Protein AF-Q2BZF6-F1 (afdb_monomer)

Solvent-accessible surface area (backbone atoms only — not comparable to full-atom values): 9837 Å² total; per-residue (Å²): 97,51,63,32,37,54,18,56,77,67,67,36,67,68,47,33,52,52,32,48,53,50,43,64,73,68,61,71,85,62,68,85,90,45,70,34,86,89,48,50,68,70,54,48,52,53,51,37,41,61,77,18,38,85,58,80,72,91,55,92,48,70,70,55,31,28,51,54,36,38,69,31,72,72,41,58,76,61,52,48,33,35,75,84,73,46,72,69,58,50,50,52,51,42,52,51,54,21,74,50,45,73,39,69,71,40,47,49,45,47,51,41,50,53,24,50,61,74,44,42,88,76,44,97,48,54,67,63,50,47,47,54,49,48,46,54,47,53,32,51,53,38,68,48,10,49,53,72,74,45,73,62,73,77,70,73,84,66,76,85,66,49,73,66,58,58,58,63,74,75,114

Sequence (171 aa):
MIRLSCAIKSQQQREIAYALAYWVQSYQLITPLSLTEKYNAEQQLKQLAYAFSNSSFQANNMSQRIFEVAQHPNYLKLAPVPVDITIEKVLQLVVEYYRKTNNSTLLHGITALHAFIELLQYFPDQQTALQWFWQSYTAAFATVGKNLQQPRDVLPTSPHLSWLETITRLR

Structure (mmCIF, N/CA/C/O backbone):
data_AF-Q2BZF6-F1
#
_entry.id   AF-Q2BZF6-F1
#
loop_
_atom_site.group_PDB
_atom_site.id
_atom_site.type_symbol
_atom_site.label_atom_id
_atom_site.label_alt_id
_atom_site.label_comp_id
_atom_site.label_asym_id
_atom_site.label_entity_id
_atom_site.label_seq_id
_atom_site.pdbx_PDB_ins_code
_atom_site.Cartn_x
_atom_site.Cartn_y
_atom_site.Cartn_z
_atom_site.occupancy
_atom_site.B_iso_or_equiv
_atom_site.auth_seq_id
_atom_site.auth_comp_id
_atom_site.auth_asym_id
_atom_site.auth_atom_id
_atom_site.pdbx_PDB_model_num
ATOM 1 N N . MET A 1 1 ? -4.363 -4.514 9.582 1.00 88.69 1 MET A N 1
ATOM 2 C CA . MET A 1 1 ? -5.538 -3.758 9.096 1.00 88.69 1 MET A CA 1
ATOM 3 C C . MET A 1 1 ? -6.765 -4.637 8.826 1.00 88.69 1 MET A C 1
ATOM 5 O O . MET A 1 1 ? -7.723 -4.493 9.565 1.00 88.69 1 MET A O 1
ATOM 9 N N . ILE A 1 2 ? -6.752 -5.582 7.869 1.00 92.12 2 ILE A N 1
ATOM 10 C CA . ILE A 1 2 ? -7.938 -6.418 7.535 1.00 92.12 2 ILE A CA 1
ATOM 11 C C . ILE A 1 2 ? -8.557 -7.091 8.772 1.00 92.12 2 ILE A C 1
ATOM 13 O O . ILE A 1 2 ? -9.745 -6.930 9.035 1.00 92.12 2 ILE A O 1
ATOM 17 N N . ARG A 1 3 ? -7.735 -7.765 9.590 1.00 93.75 3 ARG A N 1
ATOM 18 C CA . ARG A 1 3 ? -8.190 -8.414 10.833 1.00 93.75 3 ARG A CA 1
ATOM 19 C C . ARG A 1 3 ? -8.845 -7.437 11.817 1.00 93.75 3 ARG A C 1
ATOM 21 O O . ARG A 1 3 ? -9.826 -7.799 12.454 1.00 93.75 3 ARG A O 1
ATOM 28 N N . LEU A 1 4 ? -8.325 -6.211 11.917 1.00 95.25 4 LEU A N 1
ATOM 29 C CA . LEU A 1 4 ? -8.897 -5.185 12.790 1.00 95.25 4 LEU A CA 1
ATOM 30 C C . LEU A 1 4 ? -10.275 -4.753 12.293 1.00 95.25 4 LEU A C 1
ATOM 32 O O . LEU A 1 4 ? -11.193 -4.655 13.098 1.00 95.25 4 LEU A O 1
ATOM 36 N N . SER A 1 5 ? -10.427 -4.548 10.982 1.00 95.75 5 SER A N 1
ATOM 37 C CA . SER A 1 5 ? -11.718 -4.161 10.412 1.00 95.75 5 SER A CA 1
ATOM 38 C C . SER A 1 5 ? -12.794 -5.207 10.700 1.00 95.75 5 SER A C 1
ATOM 40 O O . SER A 1 5 ? -13.851 -4.892 11.243 1.00 95.75 5 SER A O 1
ATOM 42 N N . CYS A 1 6 ? -12.481 -6.486 10.464 1.00 93.88 6 CYS A N 1
ATOM 43 C CA . CYS A 1 6 ? -13.381 -7.588 10.803 1.00 93.88 6 CYS A CA 1
ATOM 44 C C . CYS A 1 6 ? -13.721 -7.619 12.303 1.00 93.88 6 CYS A C 1
ATOM 46 O O . CYS A 1 6 ? -14.886 -7.782 12.667 1.00 93.88 6 CYS A O 1
ATOM 48 N N . ALA A 1 7 ? -12.724 -7.430 13.174 1.00 95.50 7 ALA A N 1
ATOM 49 C CA . ALA A 1 7 ? -12.922 -7.420 14.620 1.00 95.50 7 ALA A CA 1
ATOM 50 C C . ALA A 1 7 ? -13.868 -6.293 15.069 1.00 95.50 7 ALA A C 1
ATOM 52 O O . ALA A 1 7 ? -14.788 -6.551 15.845 1.00 95.50 7 ALA A O 1
ATOM 53 N N . ILE A 1 8 ? -13.701 -5.082 14.525 1.00 95.19 8 ILE A N 1
ATOM 54 C CA . ILE A 1 8 ? -14.573 -3.930 14.797 1.00 95.19 8 ILE A CA 1
ATOM 55 C C . ILE A 1 8 ? -16.001 -4.201 14.326 1.00 95.19 8 ILE A C 1
ATOM 57 O O . ILE A 1 8 ? -16.933 -4.040 15.111 1.00 95.19 8 ILE A O 1
ATOM 61 N N . LYS A 1 9 ? -16.191 -4.690 13.092 1.00 93.62 9 LYS A N 1
ATOM 62 C CA . LYS A 1 9 ? -17.528 -5.035 12.572 1.00 93.62 9 LYS A CA 1
ATOM 63 C C . LYS A 1 9 ? -18.237 -6.081 13.420 1.00 93.62 9 LYS A C 1
ATOM 65 O O . LYS A 1 9 ? -19.440 -5.993 13.628 1.00 93.62 9 LYS A O 1
ATOM 70 N N . SER A 1 10 ? -17.488 -7.072 13.896 1.00 94.19 10 SER A N 1
ATOM 71 C CA . SER A 1 10 ? -18.016 -8.127 14.765 1.00 94.19 10 SER A CA 1
ATOM 72 C C . SER A 1 10 ? -18.188 -7.697 16.226 1.00 94.19 10 SER A C 1
ATOM 74 O O . SER A 1 10 ? -18.681 -8.487 17.024 1.00 94.19 10 SER A O 1
ATOM 76 N N . GLN A 1 11 ? -17.773 -6.474 16.583 1.00 94.19 11 GLN A N 1
ATOM 77 C CA . GLN A 1 11 ? -17.807 -5.919 17.941 1.00 94.19 11 GLN A CA 1
ATOM 78 C C . GLN A 1 11 ? -17.099 -6.801 18.988 1.00 94.19 11 GLN A C 1
ATOM 80 O O . GLN A 1 11 ? -17.407 -6.765 20.179 1.00 94.19 11 GLN A O 1
ATOM 85 N N . GLN A 1 12 ? -16.111 -7.595 18.565 1.00 95.50 12 GLN A N 1
ATOM 86 C CA . GLN A 1 12 ? -15.387 -8.502 19.451 1.00 95.50 12 GLN A CA 1
ATOM 87 C C . GLN A 1 12 ? -14.173 -7.804 20.055 1.00 95.50 12 GLN A C 1
ATOM 89 O O . GLN A 1 12 ? -13.088 -7.783 19.478 1.00 95.50 12 GLN A O 1
ATOM 94 N N . GLN A 1 13 ? -14.338 -7.265 21.261 1.00 95.69 13 GLN A N 1
ATOM 95 C CA . GLN A 1 13 ? -13.311 -6.467 21.939 1.00 95.69 13 GLN A CA 1
ATOM 96 C C . GLN A 1 13 ? -11.966 -7.198 22.095 1.00 95.69 13 GLN A C 1
ATOM 98 O O . GLN A 1 13 ? -10.903 -6.594 21.945 1.00 95.69 13 GLN A O 1
ATOM 103 N N . ARG A 1 14 ? -12.000 -8.517 22.323 1.00 97.06 14 ARG A N 1
ATOM 104 C CA . ARG A 1 14 ? -10.794 -9.354 22.388 1.00 97.06 14 ARG A CA 1
ATOM 105 C C . ARG A 1 14 ? -10.066 -9.422 21.041 1.00 97.06 14 ARG A C 1
ATOM 107 O O . ARG A 1 14 ? -8.851 -9.252 21.001 1.00 97.06 14 ARG A O 1
ATOM 114 N N . GLU A 1 15 ? -10.796 -9.613 19.945 1.00 96.94 15 GLU A N 1
ATOM 115 C CA . GLU A 1 15 ? -10.204 -9.640 18.603 1.00 96.94 15 GLU A CA 1
ATOM 116 C C . GLU A 1 15 ? -9.690 -8.268 18.173 1.00 96.94 15 GLU A C 1
ATOM 118 O O . GLU A 1 15 ? -8.672 -8.193 17.490 1.00 96.94 15 GLU A O 1
ATOM 123 N N . ILE A 1 16 ? -10.329 -7.181 18.618 1.00 97.06 16 ILE A N 1
ATOM 124 C CA . ILE A 1 16 ? -9.823 -5.819 18.408 1.00 97.06 16 ILE A CA 1
ATOM 125 C C . ILE A 1 16 ? -8.454 -5.676 19.083 1.00 97.06 16 ILE A C 1
ATOM 127 O O . ILE A 1 16 ? -7.492 -5.266 18.433 1.00 97.06 16 ILE A O 1
ATOM 131 N N . ALA A 1 17 ? -8.335 -6.078 20.353 1.00 96.69 17 ALA A N 1
ATOM 132 C CA . ALA A 1 17 ? -7.073 -6.018 21.089 1.00 96.69 17 ALA A CA 1
ATOM 133 C C . ALA A 1 17 ? -5.974 -6.864 20.425 1.00 96.69 17 ALA A C 1
ATOM 135 O O . ALA A 1 17 ? -4.860 -6.378 20.225 1.00 96.69 17 ALA A O 1
ATOM 136 N N . TYR A 1 18 ? -6.283 -8.097 20.009 1.00 96.56 18 TYR A N 1
ATOM 137 C CA . TYR A 1 18 ? -5.323 -8.944 19.296 1.00 96.56 18 TYR A CA 1
ATOM 138 C C . TYR A 1 18 ? -4.930 -8.381 17.931 1.00 96.56 18 TYR A C 1
ATOM 140 O O . TYR A 1 18 ? -3.757 -8.432 17.562 1.00 96.56 18 TYR A O 1
ATOM 148 N N . ALA A 1 19 ? -5.879 -7.829 17.176 1.00 95.94 19 ALA A N 1
ATOM 149 C CA . ALA A 1 19 ? -5.597 -7.232 15.880 1.00 95.94 19 ALA A CA 1
ATOM 150 C C . ALA A 1 19 ? -4.706 -5.988 16.005 1.00 95.94 19 ALA A C 1
ATOM 152 O O . ALA A 1 19 ? -3.801 -5.816 15.188 1.00 95.94 19 ALA A O 1
ATOM 153 N N . LEU A 1 20 ? -4.926 -5.153 17.026 1.00 95.50 20 LEU A N 1
ATOM 154 C CA . LEU A 1 20 ? -4.077 -3.999 17.332 1.00 95.50 20 LEU A CA 1
ATOM 155 C C . LEU A 1 20 ? -2.677 -4.429 17.777 1.00 95.50 20 LEU A C 1
ATOM 157 O O . LEU A 1 20 ? -1.695 -3.930 17.233 1.00 95.50 20 LEU A O 1
ATOM 161 N N . ALA A 1 21 ? -2.573 -5.392 18.698 1.00 95.62 21 ALA A N 1
ATOM 162 C CA . ALA A 1 21 ? -1.287 -5.920 19.152 1.00 95.62 21 ALA A CA 1
ATOM 163 C C . ALA A 1 21 ? -0.470 -6.490 17.984 1.00 95.62 21 ALA A C 1
ATOM 165 O O . ALA A 1 21 ? 0.707 -6.169 17.831 1.00 95.62 21 A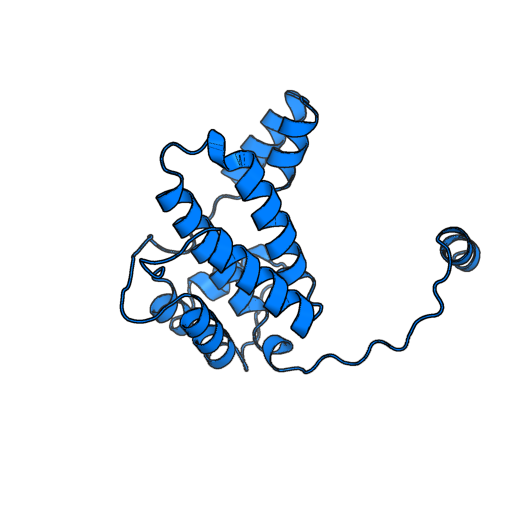LA A O 1
ATOM 166 N N . TYR A 1 22 ? -1.116 -7.263 17.106 1.00 92.81 22 TYR A N 1
ATOM 167 C CA . TYR A 1 22 ? -0.484 -7.786 15.898 1.00 92.81 22 TYR A CA 1
ATOM 168 C C . TYR A 1 22 ? -0.046 -6.673 14.938 1.00 92.81 22 TYR A C 1
ATOM 170 O O . TYR A 1 22 ? 1.031 -6.762 14.350 1.00 92.81 22 TYR A O 1
ATOM 178 N N . TRP A 1 23 ? -0.860 -5.625 14.772 1.00 90.62 23 TRP A N 1
ATOM 179 C CA . TRP A 1 23 ? -0.519 -4.495 13.908 1.00 90.62 23 TRP A CA 1
ATOM 180 C C . TRP A 1 23 ? 0.720 -3.758 14.425 1.00 90.62 23 TRP A C 1
ATOM 182 O O . TRP A 1 23 ? 1.638 -3.527 13.646 1.00 90.62 23 TRP A O 1
ATOM 192 N N . VAL A 1 24 ? 0.793 -3.469 15.727 1.00 91.69 24 VAL A N 1
ATOM 193 C CA . VAL A 1 24 ? 1.973 -2.837 16.342 1.00 91.69 24 VAL A CA 1
ATOM 194 C C . VAL A 1 24 ? 3.202 -3.737 16.225 1.00 91.69 24 VAL A C 1
ATOM 196 O O . VAL A 1 24 ? 4.260 -3.273 15.816 1.00 91.69 24 VAL A O 1
ATOM 199 N N . GLN A 1 25 ? 3.064 -5.032 16.521 1.00 92.44 25 GLN A N 1
ATOM 200 C CA . GLN A 1 25 ? 4.166 -5.993 16.429 1.00 92.44 25 GLN A CA 1
ATOM 201 C C . GLN A 1 25 ? 4.716 -6.124 15.002 1.00 92.44 25 GLN A C 1
ATOM 203 O O . GLN A 1 25 ? 5.918 -6.281 14.811 1.00 92.44 25 GLN A O 1
ATOM 208 N N . SER A 1 26 ? 3.832 -6.085 14.006 1.00 86.31 26 SER A N 1
ATOM 209 C CA . SER A 1 26 ? 4.181 -6.278 12.595 1.00 86.31 26 SER A CA 1
ATOM 210 C C . SER A 1 26 ? 4.439 -4.961 11.864 1.00 86.31 26 SER A C 1
ATOM 212 O O . SER A 1 26 ? 4.591 -4.964 10.642 1.00 86.31 26 SER A O 1
ATOM 214 N N . TYR A 1 27 ? 4.439 -3.834 12.579 1.00 88.88 27 TYR A N 1
ATOM 215 C CA . TYR A 1 27 ? 4.655 -2.529 11.980 1.00 88.88 27 TYR A CA 1
ATOM 216 C C . TYR A 1 27 ? 6.076 -2.433 11.430 1.00 88.88 27 TYR A C 1
ATOM 218 O O . TYR A 1 27 ? 7.060 -2.625 12.143 1.00 88.88 27 TYR A O 1
ATOM 226 N N . GLN A 1 28 ? 6.171 -2.101 10.148 1.00 86.44 28 GLN A N 1
ATOM 227 C CA . GLN A 1 28 ? 7.427 -1.821 9.474 1.00 86.44 28 GLN A CA 1
ATOM 228 C C . GLN A 1 28 ? 7.230 -0.588 8.608 1.00 86.44 28 GLN A C 1
ATOM 230 O O . GLN A 1 28 ? 6.337 -0.547 7.760 1.00 86.44 28 GLN A O 1
ATOM 235 N N . LEU A 1 29 ? 8.065 0.421 8.835 1.00 88.88 29 LEU A N 1
ATOM 236 C CA . LEU A 1 29 ? 8.090 1.593 7.979 1.00 88.88 29 LEU A CA 1
ATOM 237 C C . LEU A 1 29 ? 8.703 1.202 6.631 1.00 88.88 29 LEU A C 1
ATOM 239 O O . LEU A 1 29 ? 9.816 0.684 6.590 1.00 88.88 29 LEU A O 1
ATOM 243 N N . ILE A 1 30 ? 7.983 1.467 5.542 1.00 90.69 30 ILE A N 1
ATOM 244 C CA . ILE A 1 30 ? 8.478 1.235 4.179 1.00 90.69 30 ILE A CA 1
ATOM 245 C C . ILE A 1 30 ? 9.543 2.282 3.855 1.00 90.69 30 ILE A C 1
ATOM 247 O O . ILE A 1 30 ? 10.699 1.960 3.608 1.00 90.69 30 ILE A O 1
ATOM 251 N N . THR A 1 31 ? 9.162 3.555 3.890 1.00 93.88 31 THR A N 1
ATOM 252 C CA . THR A 1 31 ? 10.065 4.699 3.755 1.00 93.88 31 THR A CA 1
ATOM 253 C C . THR A 1 31 ? 9.359 5.938 4.314 1.00 93.88 31 THR A C 1
ATOM 255 O O . THR A 1 31 ? 8.135 5.902 4.465 1.00 93.88 31 THR A O 1
ATOM 258 N N . PRO A 1 32 ? 10.059 7.032 4.661 1.00 95.62 32 PRO A N 1
ATOM 259 C CA . PRO A 1 32 ? 9.386 8.263 5.051 1.00 95.62 32 PRO A CA 1
ATOM 260 C C . PRO A 1 32 ? 8.390 8.727 3.983 1.00 95.62 32 PRO A C 1
ATOM 262 O O . PRO A 1 32 ? 8.670 8.678 2.780 1.00 95.62 32 PRO A O 1
ATOM 265 N N . LEU A 1 33 ? 7.217 9.185 4.420 1.00 96.88 33 LEU A N 1
ATOM 266 C CA . LEU A 1 33 ? 6.223 9.715 3.501 1.00 96.88 33 LEU A CA 1
ATOM 267 C C . LEU A 1 33 ? 6.756 10.994 2.861 1.00 96.88 33 LEU A C 1
ATOM 269 O O . LEU A 1 33 ? 7.236 11.903 3.534 1.00 96.88 33 LEU A O 1
ATOM 273 N N . SER A 1 34 ? 6.664 11.051 1.543 1.00 97.62 34 SER A N 1
ATOM 274 C CA . SER A 1 34 ? 6.977 12.229 0.748 1.00 97.62 34 SER A CA 1
ATOM 275 C C . SER A 1 34 ? 5.973 12.313 -0.386 1.00 97.62 34 SER A C 1
ATOM 277 O O . SER A 1 34 ? 5.438 11.289 -0.815 1.00 97.62 34 SER A O 1
ATOM 279 N N . LEU A 1 35 ? 5.696 13.528 -0.846 1.00 98.25 35 LEU A N 1
ATOM 280 C CA . LEU A 1 35 ? 4.738 13.773 -1.916 1.00 98.25 35 LEU A CA 1
ATOM 281 C C . LEU A 1 35 ? 5.450 14.180 -3.202 1.00 98.25 35 LEU A C 1
ATOM 283 O O . LEU A 1 35 ? 6.593 14.643 -3.183 1.00 98.25 35 LEU A O 1
ATOM 287 N N . THR A 1 36 ? 4.776 14.013 -4.334 1.00 98.19 36 THR A N 1
ATOM 288 C CA . THR A 1 36 ? 5.306 14.435 -5.627 1.00 98.19 36 THR A CA 1
ATOM 289 C C . THR A 1 36 ? 4.219 14.888 -6.591 1.00 98.19 36 THR A C 1
ATOM 291 O O . THR A 1 36 ? 3.114 14.357 -6.605 1.00 98.19 36 THR A O 1
ATOM 294 N N . GLU A 1 37 ? 4.577 15.852 -7.436 1.00 97.81 37 GLU A N 1
ATOM 295 C CA . GLU A 1 37 ? 3.774 16.324 -8.572 1.00 97.81 37 GLU A CA 1
ATOM 296 C C . GLU A 1 37 ? 4.329 15.813 -9.913 1.00 97.81 37 GLU A C 1
ATOM 298 O O . GLU A 1 37 ? 3.792 16.103 -10.977 1.00 97.81 37 GLU A O 1
ATOM 303 N N . LYS A 1 38 ? 5.436 15.053 -9.887 1.00 97.50 38 LYS A N 1
ATOM 304 C CA . LYS A 1 38 ? 6.141 14.598 -11.099 1.00 97.50 38 LYS A CA 1
ATOM 305 C C . LYS A 1 38 ? 5.343 13.580 -11.910 1.00 97.50 38 LYS A C 1
ATOM 307 O O . LYS A 1 38 ? 5.623 13.392 -13.092 1.00 97.50 38 LYS A O 1
ATOM 312 N N . TYR A 1 39 ? 4.426 12.874 -11.261 1.00 97.31 39 TYR A N 1
ATOM 313 C CA . TYR A 1 39 ? 3.591 11.846 -11.860 1.00 97.31 39 TYR A CA 1
ATOM 314 C C . TYR A 1 39 ? 2.322 11.636 -11.035 1.00 97.31 39 TYR A C 1
ATOM 316 O O . TYR A 1 39 ? 2.299 11.907 -9.836 1.00 97.31 39 TYR A O 1
ATOM 324 N N . ASN A 1 40 ? 1.290 11.096 -11.680 1.00 97.62 40 ASN A N 1
ATOM 325 C CA . ASN A 1 40 ? 0.062 10.648 -11.029 1.00 97.62 40 ASN A CA 1
ATOM 326 C C . ASN A 1 40 ? 0.118 9.155 -10.645 1.00 97.62 40 ASN A C 1
ATOM 328 O O . ASN A 1 40 ? 1.058 8.428 -10.982 1.00 97.62 40 ASN A O 1
ATOM 332 N N . ALA A 1 41 ? -0.925 8.681 -9.962 1.00 97.56 41 ALA A N 1
ATOM 333 C CA . ALA A 1 41 ? -1.028 7.308 -9.461 1.00 97.56 41 ALA A CA 1
ATOM 334 C C . ALA A 1 41 ? -0.920 6.227 -10.554 1.00 97.56 41 ALA A C 1
ATOM 336 O O . ALA A 1 41 ? -0.259 5.205 -10.368 1.00 97.56 41 ALA A O 1
ATOM 337 N N . GLU A 1 42 ? -1.533 6.450 -11.718 1.00 96.81 42 GLU A N 1
ATOM 338 C CA . GLU A 1 42 ? -1.486 5.499 -12.833 1.00 96.81 42 GLU A CA 1
ATOM 339 C C . GLU A 1 42 ? -0.074 5.415 -13.430 1.00 96.81 42 GLU A C 1
ATOM 341 O O . GLU A 1 42 ? 0.448 4.327 -13.687 1.00 96.81 42 GLU A O 1
ATOM 346 N N . GLN A 1 43 ? 0.569 6.568 -13.622 1.00 97.56 43 GLN A N 1
ATOM 347 C CA . GLN A 1 43 ? 1.947 6.656 -14.098 1.00 97.56 43 GLN A CA 1
ATOM 348 C C . GLN A 1 43 ? 2.914 5.974 -13.128 1.00 97.56 43 GLN A C 1
ATOM 350 O O . GLN A 1 43 ? 3.785 5.230 -13.579 1.00 97.56 43 GLN A O 1
ATOM 355 N N . GLN A 1 44 ? 2.732 6.153 -11.818 1.00 97.75 44 GLN A N 1
ATOM 356 C CA . GLN A 1 44 ? 3.543 5.488 -10.800 1.00 97.75 44 GLN A CA 1
ATOM 357 C C . GLN A 1 44 ? 3.445 3.962 -10.903 1.00 97.75 44 GLN A C 1
ATOM 359 O O . GLN A 1 44 ? 4.474 3.290 -10.955 1.00 97.75 44 GLN A O 1
ATOM 364 N N . LEU A 1 45 ? 2.235 3.397 -11.007 1.00 96.62 45 LEU A N 1
ATOM 365 C CA . LEU A 1 45 ? 2.064 1.946 -11.161 1.00 96.62 45 LEU A CA 1
ATOM 366 C C . LEU A 1 45 ? 2.683 1.420 -12.462 1.00 96.62 45 LEU A C 1
ATOM 368 O O . LEU A 1 45 ? 3.317 0.365 -12.450 1.00 96.62 45 LEU A O 1
ATOM 372 N N . LYS A 1 46 ? 2.570 2.154 -13.576 1.00 95.31 46 LYS A N 1
ATOM 373 C CA . LYS A 1 46 ? 3.240 1.794 -14.840 1.00 95.31 46 LYS A CA 1
ATOM 374 C C . LYS A 1 46 ? 4.763 1.800 -14.701 1.00 95.31 46 LYS A C 1
ATOM 376 O O . LYS A 1 46 ? 5.419 0.861 -15.150 1.00 95.31 46 LYS A O 1
ATOM 381 N N . GLN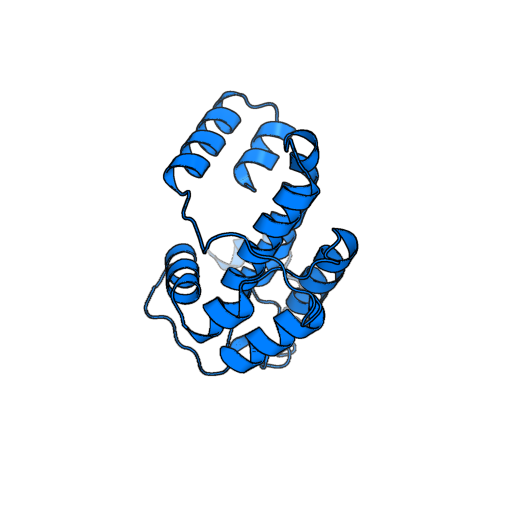 A 1 47 ? 5.324 2.823 -14.058 1.00 96.38 47 GLN A N 1
ATOM 382 C CA . GLN A 1 47 ? 6.765 2.930 -13.819 1.00 96.38 47 GLN A CA 1
ATOM 383 C C . GLN A 1 47 ? 7.267 1.820 -12.889 1.00 96.38 47 GLN A C 1
ATOM 385 O O . GLN A 1 47 ? 8.307 1.227 -13.166 1.00 96.38 47 GLN A O 1
ATOM 390 N N . LEU A 1 48 ? 6.508 1.475 -11.844 1.00 96.00 48 LEU A N 1
ATOM 391 C CA . LEU A 1 48 ? 6.814 0.350 -10.957 1.00 96.00 48 LEU A CA 1
ATOM 392 C C . LEU A 1 48 ? 6.759 -0.987 -11.702 1.00 96.00 48 LEU A C 1
ATOM 394 O O . LEU A 1 48 ? 7.687 -1.784 -11.590 1.00 96.00 48 LEU A O 1
ATOM 398 N N . ALA A 1 49 ? 5.722 -1.216 -12.510 1.00 94.19 49 ALA A N 1
ATOM 399 C CA . ALA A 1 49 ? 5.598 -2.430 -13.314 1.00 94.19 49 ALA A CA 1
ATOM 400 C C . ALA A 1 49 ? 6.783 -2.601 -14.277 1.00 94.19 49 ALA A C 1
ATOM 402 O O . ALA A 1 49 ? 7.306 -3.702 -14.433 1.00 94.19 49 ALA A O 1
ATOM 403 N N . TYR A 1 50 ? 7.238 -1.508 -14.893 1.00 93.94 50 TYR A N 1
ATOM 404 C CA . TYR A 1 50 ? 8.428 -1.515 -15.737 1.00 93.94 50 TYR A CA 1
ATOM 405 C C . TYR A 1 50 ? 9.701 -1.794 -14.924 1.00 93.94 50 TYR A C 1
ATOM 407 O O . TYR A 1 50 ? 10.451 -2.718 -15.247 1.00 93.94 50 TYR A O 1
ATOM 415 N N . ALA A 1 51 ? 9.917 -1.047 -13.838 1.00 94.69 51 ALA A N 1
ATOM 416 C CA . ALA A 1 51 ? 11.125 -1.115 -13.017 1.00 94.69 51 ALA A CA 1
ATOM 417 C C . ALA A 1 51 ? 11.326 -2.464 -12.305 1.00 94.69 51 ALA A C 1
ATOM 419 O O . ALA A 1 51 ? 12.465 -2.796 -11.974 1.00 94.69 51 ALA A O 1
ATOM 420 N N . PHE A 1 52 ? 10.243 -3.217 -12.083 1.00 94.00 52 PHE A N 1
ATOM 421 C CA . PHE A 1 52 ? 10.249 -4.523 -11.415 1.00 94.00 52 PHE A CA 1
ATOM 422 C C . PHE A 1 52 ? 9.899 -5.706 -12.337 1.00 94.00 52 PHE A C 1
ATOM 424 O O . PHE A 1 52 ? 9.734 -6.832 -11.870 1.00 94.00 52 PHE A O 1
ATOM 431 N N . SER A 1 53 ? 9.813 -5.486 -13.652 1.00 90.25 53 SER A N 1
ATOM 432 C CA . SER A 1 53 ? 9.453 -6.519 -14.643 1.00 90.25 53 SER A CA 1
ATOM 433 C C . SER A 1 53 ? 10.369 -7.752 -14.624 1.00 90.25 53 SER A C 1
ATOM 435 O O . SER A 1 53 ? 9.900 -8.875 -14.796 1.00 90.25 53 SER A O 1
ATOM 437 N N . ASN A 1 54 ? 11.660 -7.550 -14.348 1.00 86.25 54 ASN A N 1
ATOM 438 C CA . ASN A 1 54 ? 12.679 -8.604 -14.293 1.00 86.25 54 ASN A CA 1
ATOM 439 C C . ASN A 1 54 ? 13.163 -8.903 -12.867 1.00 86.25 54 ASN A C 1
ATOM 441 O O . ASN A 1 54 ? 14.189 -9.556 -12.682 1.00 86.25 54 ASN A O 1
ATOM 445 N N . SER A 1 55 ? 12.459 -8.407 -11.850 1.00 85.25 55 SER A N 1
ATOM 446 C CA . SER A 1 55 ? 12.858 -8.600 -10.460 1.00 85.25 55 SER A CA 1
ATOM 447 C C . SER A 1 55 ? 12.509 -10.000 -9.962 1.00 85.25 55 SER A C 1
ATOM 449 O O . SER A 1 55 ? 11.419 -10.521 -10.206 1.00 85.25 55 SER A O 1
ATOM 451 N N . SER A 1 56 ? 13.432 -10.582 -9.204 1.00 82.31 56 SER A N 1
ATOM 452 C CA . SER A 1 56 ? 13.215 -11.766 -8.375 1.00 82.31 56 SER A CA 1
ATOM 453 C C . SER A 1 56 ? 13.490 -11.403 -6.923 1.00 82.31 56 SER A C 1
ATOM 455 O O . SER A 1 56 ? 14.485 -10.736 -6.643 1.00 82.31 56 SER A O 1
ATOM 457 N N . PHE A 1 57 ? 12.641 -11.864 -6.012 1.00 84.56 57 PHE A N 1
ATOM 458 C CA . PHE A 1 57 ? 12.778 -11.601 -4.580 1.00 84.56 57 PHE A CA 1
ATOM 459 C C . PHE A 1 57 ? 13.339 -12.830 -3.873 1.00 84.56 57 PHE A C 1
ATOM 461 O O . PHE A 1 57 ? 12.971 -13.953 -4.224 1.00 84.56 57 PHE A O 1
ATOM 468 N N . GLN A 1 58 ? 14.223 -12.617 -2.899 1.00 78.81 58 GLN A N 1
ATOM 469 C CA . GLN A 1 58 ? 14.879 -13.704 -2.161 1.00 78.81 58 GLN A CA 1
ATOM 470 C C . GLN A 1 58 ? 13.951 -14.276 -1.085 1.00 78.81 58 GLN A C 1
ATOM 472 O O . GLN A 1 58 ? 13.958 -15.474 -0.807 1.00 78.81 58 GLN A O 1
ATOM 477 N N . ALA A 1 59 ? 13.113 -13.425 -0.497 1.00 81.19 59 ALA A N 1
ATOM 478 C CA . ALA A 1 59 ? 12.189 -13.807 0.548 1.00 81.19 59 ALA A CA 1
ATOM 479 C C . ALA A 1 59 ? 11.059 -14.741 0.092 1.00 81.19 59 ALA A C 1
ATOM 481 O O . ALA A 1 59 ? 10.440 -14.587 -0.969 1.00 81.19 59 ALA A O 1
ATOM 482 N N . ASN A 1 60 ? 10.695 -15.653 0.994 1.00 79.81 60 ASN A N 1
ATOM 483 C CA . ASN A 1 60 ? 9.609 -16.610 0.790 1.00 79.81 60 ASN A CA 1
ATOM 484 C C . ASN A 1 60 ? 8.238 -16.077 1.230 1.00 79.81 60 ASN A C 1
ATOM 486 O O . ASN A 1 60 ? 7.221 -16.568 0.746 1.00 79.81 60 ASN A O 1
ATOM 490 N N . ASN A 1 61 ? 8.186 -15.076 2.118 1.00 85.38 61 ASN A N 1
ATOM 491 C CA . ASN A 1 61 ? 6.925 -14.483 2.571 1.00 85.38 61 ASN A CA 1
ATOM 492 C C . ASN A 1 61 ? 6.730 -13.049 2.063 1.00 85.38 61 ASN A C 1
ATOM 494 O O . ASN A 1 61 ? 7.682 -12.321 1.787 1.00 85.38 61 ASN A O 1
ATOM 498 N N . MET A 1 62 ? 5.463 -12.649 1.945 1.00 87.19 62 MET A N 1
ATOM 499 C CA . MET A 1 62 ? 5.076 -11.374 1.344 1.00 87.19 62 MET A CA 1
ATOM 500 C C . MET A 1 62 ? 5.624 -10.162 2.110 1.00 87.19 62 MET A C 1
ATOM 502 O O . MET A 1 62 ? 6.125 -9.234 1.485 1.00 87.19 62 MET A O 1
ATOM 506 N N . SER A 1 63 ? 5.577 -10.169 3.445 1.00 86.75 63 SER A N 1
ATOM 507 C CA . SER A 1 63 ? 6.051 -9.042 4.261 1.00 86.75 63 SER A CA 1
ATOM 508 C C . SER A 1 63 ? 7.542 -8.769 4.052 1.00 86.75 63 SER A C 1
ATOM 510 O O . SER A 1 63 ? 7.943 -7.625 3.870 1.00 86.75 63 SER A O 1
ATOM 512 N N . GLN A 1 64 ? 8.360 -9.820 3.989 1.00 89.75 64 GLN A N 1
ATOM 513 C CA . GLN A 1 64 ? 9.783 -9.697 3.683 1.00 89.75 64 GLN A CA 1
ATOM 514 C C . GLN A 1 64 ? 10.025 -9.209 2.248 1.00 89.75 64 GLN A C 1
ATOM 516 O O . GLN A 1 64 ? 10.905 -8.384 2.040 1.00 89.75 64 GLN A O 1
ATOM 521 N N . ARG A 1 65 ? 9.219 -9.636 1.263 1.00 92.19 65 ARG A N 1
ATOM 522 C CA . ARG A 1 65 ? 9.316 -9.109 -0.113 1.00 92.19 65 ARG A CA 1
ATOM 523 C C . ARG A 1 65 ? 8.983 -7.622 -0.194 1.00 92.19 65 ARG A C 1
ATOM 525 O O . ARG A 1 65 ? 9.662 -6.890 -0.904 1.00 92.19 65 ARG A O 1
ATOM 532 N N . ILE A 1 66 ? 7.961 -7.168 0.537 1.00 93.56 66 ILE A N 1
ATOM 533 C CA . ILE A 1 66 ? 7.639 -5.735 0.654 1.00 93.56 66 ILE A CA 1
ATOM 534 C C . ILE A 1 66 ? 8.834 -4.986 1.239 1.00 93.56 66 ILE A C 1
ATOM 536 O O . ILE A 1 66 ? 9.184 -3.920 0.744 1.00 93.56 66 ILE A O 1
ATOM 540 N N . PHE A 1 67 ? 9.479 -5.551 2.258 1.00 91.94 67 PHE A N 1
ATOM 541 C CA . PHE A 1 67 ? 10.655 -4.949 2.874 1.00 91.94 67 PHE A CA 1
ATOM 542 C C . PHE A 1 67 ? 11.868 -4.907 1.927 1.00 91.94 67 PHE A C 1
ATOM 544 O O . PHE A 1 67 ? 12.531 -3.878 1.839 1.00 91.94 67 PHE A O 1
ATOM 551 N N . GLU A 1 68 ? 12.116 -5.965 1.148 1.00 93.44 68 GLU A N 1
ATOM 552 C CA . GLU A 1 68 ? 13.131 -5.961 0.080 1.00 93.44 68 GLU A CA 1
ATOM 553 C C . GLU A 1 68 ? 12.849 -4.864 -0.959 1.00 93.44 68 GLU A C 1
ATOM 555 O O . GLU A 1 68 ? 13.749 -4.110 -1.329 1.00 93.44 68 GLU A O 1
ATOM 560 N N . VAL A 1 69 ? 11.592 -4.725 -1.400 1.00 95.06 69 VAL A N 1
ATOM 561 C CA . VAL A 1 69 ? 11.169 -3.637 -2.295 1.00 95.06 69 VAL A CA 1
ATOM 562 C C . VAL A 1 69 ? 11.412 -2.277 -1.653 1.00 95.06 69 VAL A C 1
ATOM 564 O O . VAL A 1 69 ? 11.950 -1.394 -2.313 1.00 95.06 69 VAL A O 1
ATOM 567 N N . ALA A 1 70 ? 11.046 -2.102 -0.384 1.00 94.56 70 ALA A N 1
ATOM 568 C CA . ALA A 1 70 ? 11.168 -0.838 0.335 1.00 94.56 70 ALA A CA 1
ATOM 569 C C . ALA A 1 70 ? 12.612 -0.307 0.356 1.00 94.56 70 ALA A C 1
ATOM 571 O O . ALA A 1 70 ? 12.830 0.902 0.331 1.00 94.56 70 ALA A O 1
ATOM 572 N N . GLN A 1 71 ? 13.594 -1.211 0.337 1.00 93.81 71 GLN A N 1
ATOM 573 C CA . GLN A 1 71 ? 15.022 -0.892 0.298 1.00 93.81 71 GLN A CA 1
ATOM 574 C C . GLN A 1 71 ? 15.592 -0.793 -1.125 1.00 93.81 71 GLN A C 1
ATOM 576 O O . GLN A 1 71 ? 16.724 -0.346 -1.317 1.00 93.81 71 GLN A O 1
ATOM 581 N N . HIS A 1 72 ? 14.833 -1.201 -2.141 1.00 95.06 72 HIS A N 1
ATOM 582 C CA . HIS A 1 72 ? 15.319 -1.272 -3.509 1.00 95.06 72 HIS A CA 1
ATOM 583 C C . HIS A 1 72 ? 15.459 0.135 -4.130 1.00 95.06 72 HIS A C 1
ATOM 585 O O . HIS A 1 72 ? 14.486 0.896 -4.151 1.00 95.06 72 HIS A O 1
ATOM 591 N N . PRO A 1 73 ? 16.605 0.489 -4.753 1.00 95.12 73 PRO A N 1
ATOM 592 C CA . PRO A 1 73 ? 16.831 1.831 -5.306 1.00 95.12 73 PRO A CA 1
ATOM 593 C C . PRO A 1 73 ? 15.779 2.288 -6.326 1.00 95.12 73 PRO A C 1
ATOM 595 O O . PRO A 1 73 ? 15.414 3.463 -6.360 1.00 95.12 73 PRO A O 1
ATOM 598 N N . ASN A 1 74 ? 15.269 1.369 -7.154 1.00 94.94 74 ASN A N 1
ATOM 599 C CA . ASN A 1 74 ? 14.197 1.691 -8.104 1.00 94.94 74 ASN A CA 1
ATOM 600 C C . ASN A 1 74 ? 12.882 2.049 -7.404 1.00 94.94 74 ASN A C 1
ATOM 602 O O . ASN A 1 74 ? 12.177 2.935 -7.878 1.00 94.94 74 ASN A O 1
ATOM 606 N N . TYR A 1 75 ? 12.563 1.389 -6.286 1.00 97.00 75 TYR A N 1
ATOM 607 C CA . TYR A 1 75 ? 11.367 1.717 -5.522 1.00 97.00 75 TYR A CA 1
ATOM 608 C C . TYR A 1 75 ? 11.540 3.043 -4.795 1.00 97.00 75 TYR A C 1
ATOM 610 O O . TYR A 1 75 ? 10.661 3.881 -4.889 1.00 97.00 75 TYR A O 1
ATOM 618 N N . LEU A 1 76 ? 12.687 3.298 -4.159 1.00 97.06 76 LEU A N 1
ATOM 619 C CA . LEU A 1 76 ? 12.928 4.551 -3.431 1.00 97.06 76 LEU A CA 1
ATOM 620 C C . LEU A 1 76 ? 12.736 5.806 -4.304 1.00 97.06 76 LEU A C 1
ATOM 622 O O . LEU A 1 76 ? 12.215 6.811 -3.829 1.00 97.06 76 LEU A O 1
ATOM 626 N N . LYS A 1 77 ? 13.077 5.742 -5.598 1.00 96.94 77 LYS A N 1
ATOM 627 C CA . LYS A 1 77 ? 12.815 6.824 -6.572 1.00 96.94 77 LYS A CA 1
ATOM 628 C C . LYS A 1 77 ? 11.325 7.028 -6.878 1.00 96.94 77 LYS A C 1
ATOM 630 O O . LYS A 1 77 ? 10.919 8.122 -7.266 1.00 96.94 77 LYS A O 1
ATOM 635 N N . LEU A 1 78 ? 10.536 5.967 -6.738 1.00 97.50 78 LEU A N 1
ATOM 636 C CA . LEU A 1 78 ? 9.111 5.888 -7.057 1.00 97.50 78 LEU A CA 1
ATOM 637 C C . LEU A 1 78 ? 8.224 5.790 -5.809 1.00 97.50 78 LEU A C 1
ATOM 639 O O . LEU A 1 78 ? 7.022 5.621 -5.947 1.00 97.50 78 LEU A O 1
ATOM 643 N N . ALA A 1 79 ? 8.790 5.866 -4.606 1.00 97.56 79 ALA A N 1
ATOM 644 C CA . ALA A 1 79 ? 8.065 5.783 -3.346 1.00 97.56 79 ALA A CA 1
ATOM 645 C C . ALA A 1 79 ? 7.297 7.060 -2.945 1.00 97.56 79 ALA A C 1
ATOM 647 O O . ALA A 1 79 ? 6.339 6.921 -2.173 1.00 97.56 79 ALA A O 1
ATOM 648 N N . PRO A 1 80 ? 7.663 8.279 -3.410 1.00 98.25 80 PRO A N 1
ATOM 649 C CA . PRO A 1 80 ? 6.837 9.458 -3.187 1.00 98.25 80 PRO A CA 1
ATOM 650 C C . PRO A 1 80 ? 5.407 9.268 -3.708 1.00 98.25 80 PRO A C 1
ATOM 652 O O . PRO A 1 80 ? 5.177 8.687 -4.769 1.00 98.25 80 PRO A O 1
ATOM 655 N N . VAL A 1 81 ? 4.435 9.755 -2.947 1.00 98.38 81 VAL A N 1
ATOM 656 C CA . VAL A 1 81 ? 3.008 9.612 -3.240 1.00 98.38 81 VAL A CA 1
ATOM 657 C C . VAL A 1 81 ? 2.529 10.798 -4.087 1.00 98.38 81 VAL A C 1
ATOM 659 O O . VAL A 1 81 ? 2.827 11.942 -3.743 1.00 98.38 81 VAL A O 1
ATOM 662 N N . PRO A 1 82 ? 1.788 10.567 -5.182 1.00 98.25 82 PRO A N 1
ATOM 663 C CA . PRO A 1 82 ? 1.163 11.637 -5.950 1.00 98.25 82 PRO A CA 1
ATOM 664 C C . PRO A 1 82 ? 0.272 12.524 -5.076 1.00 98.25 82 PRO A C 1
ATOM 666 O O . PRO A 1 82 ? -0.528 12.018 -4.285 1.00 98.25 82 PRO A O 1
ATOM 669 N N . VAL A 1 83 ? 0.407 13.844 -5.211 1.00 96.88 83 VAL A N 1
ATOM 670 C CA . VAL A 1 83 ? -0.351 14.821 -4.402 1.00 96.88 83 VAL A CA 1
ATOM 671 C C . VAL A 1 83 ? -1.868 14.726 -4.598 1.00 96.88 83 VAL A C 1
ATOM 673 O O . VAL A 1 83 ? -2.623 15.054 -3.689 1.00 96.88 83 VAL A O 1
ATOM 676 N N . ASP A 1 84 ? -2.312 14.255 -5.763 1.00 92.88 84 ASP A N 1
ATOM 677 C CA . ASP A 1 84 ? -3.705 14.211 -6.214 1.00 92.88 84 ASP A CA 1
ATOM 678 C C . ASP A 1 84 ? -4.400 12.868 -5.926 1.00 92.88 84 ASP A C 1
ATOM 680 O O . ASP A 1 84 ? -5.446 12.562 -6.502 1.00 92.88 84 ASP A O 1
ATOM 684 N N . ILE A 1 85 ? -3.826 12.036 -5.048 1.00 97.25 85 ILE A N 1
ATOM 685 C CA . ILE A 1 85 ? -4.388 10.724 -4.727 1.00 97.25 85 ILE A CA 1
ATOM 686 C C . ILE A 1 85 ? -5.735 10.856 -3.993 1.00 97.25 85 ILE A C 1
ATOM 688 O O . ILE A 1 85 ? -5.839 11.523 -2.962 1.00 97.25 85 ILE A O 1
ATOM 692 N N . THR A 1 86 ? -6.761 10.172 -4.511 1.00 97.12 86 THR A N 1
ATOM 693 C CA . THR A 1 86 ? -8.090 10.048 -3.888 1.00 97.12 86 THR A CA 1
ATOM 694 C C . THR A 1 86 ?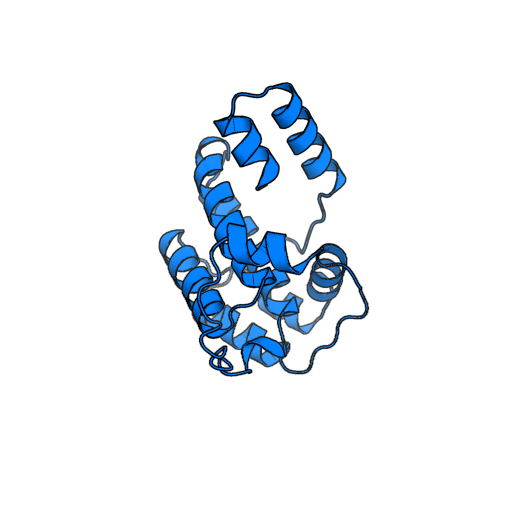 -8.490 8.582 -3.738 1.00 97.12 86 THR A C 1
ATOM 696 O O . THR A 1 86 ? -7.965 7.707 -4.435 1.00 97.12 86 THR A O 1
ATOM 699 N N . ILE A 1 87 ? -9.443 8.294 -2.847 1.00 96.94 87 ILE A N 1
ATOM 700 C CA . ILE A 1 87 ? -9.944 6.929 -2.613 1.00 96.94 87 ILE A CA 1
ATOM 701 C C . ILE A 1 87 ? -10.513 6.330 -3.904 1.00 96.94 87 ILE A C 1
ATOM 703 O O . ILE A 1 87 ? -10.256 5.166 -4.208 1.00 96.94 87 ILE A O 1
ATOM 707 N N . GLU A 1 88 ? -11.237 7.117 -4.698 1.00 96.56 88 GLU A N 1
ATOM 708 C CA . GLU A 1 88 ? -11.845 6.683 -5.958 1.00 96.56 88 GLU A CA 1
ATOM 709 C C . GLU A 1 88 ? -10.771 6.271 -6.964 1.00 96.56 88 GLU A C 1
ATOM 711 O O . GLU A 1 88 ? -10.898 5.235 -7.621 1.00 96.56 88 GLU A O 1
ATOM 716 N N . LYS A 1 89 ? -9.682 7.048 -7.056 1.00 96.88 89 LYS A N 1
ATOM 717 C CA . LYS A 1 89 ? -8.549 6.730 -7.929 1.00 96.88 89 LYS A CA 1
ATOM 718 C C . LYS A 1 89 ? -7.866 5.437 -7.493 1.00 96.88 89 LYS A C 1
ATOM 720 O O . LYS A 1 89 ? -7.583 4.583 -8.332 1.00 96.88 89 LYS A O 1
ATOM 725 N N . VAL A 1 90 ? -7.637 5.274 -6.190 1.00 97.75 90 VAL A N 1
ATOM 726 C CA . VAL A 1 90 ? -7.046 4.054 -5.627 1.00 97.75 90 VAL A CA 1
ATOM 727 C C . VAL A 1 90 ? -7.936 2.845 -5.912 1.00 97.75 90 VAL A C 1
ATOM 729 O O . VAL A 1 90 ? -7.444 1.840 -6.419 1.00 97.75 90 VAL A O 1
ATOM 732 N N . LEU A 1 91 ? -9.246 2.946 -5.674 1.00 96.69 91 LEU A N 1
ATOM 733 C CA . LEU A 1 91 ? -10.206 1.874 -5.942 1.00 96.69 91 LEU A CA 1
ATOM 734 C C . LEU A 1 91 ? -10.182 1.437 -7.408 1.00 96.69 91 LEU A C 1
ATOM 736 O O . LEU A 1 91 ? -10.068 0.241 -7.684 1.00 96.69 91 LEU A O 1
ATOM 740 N N . GLN A 1 92 ? -10.252 2.395 -8.336 1.00 96.88 92 GLN A N 1
ATOM 741 C CA . GLN A 1 92 ? -10.194 2.117 -9.771 1.00 96.88 92 GLN A CA 1
ATOM 742 C C . GLN A 1 92 ? -8.922 1.345 -10.138 1.00 96.88 92 GLN A C 1
ATOM 744 O O . GLN A 1 92 ? -9.005 0.285 -10.759 1.00 96.88 92 GLN A O 1
ATOM 749 N N . LEU A 1 93 ? -7.756 1.833 -9.703 1.00 96.50 93 LEU A N 1
ATOM 750 C CA . LEU A 1 93 ? -6.463 1.244 -10.052 1.00 96.50 93 LEU A CA 1
ATOM 751 C C . LEU A 1 93 ? -6.270 -0.150 -9.443 1.00 96.50 93 LEU A C 1
ATOM 753 O O . LEU A 1 93 ? -5.853 -1.076 -10.140 1.00 96.50 93 LEU A O 1
ATOM 757 N N . VAL A 1 94 ? -6.590 -0.331 -8.161 1.00 95.19 94 VAL A N 1
ATOM 758 C CA . VAL A 1 94 ? -6.421 -1.618 -7.466 1.00 95.19 94 VAL A CA 1
ATOM 759 C C . VAL A 1 94 ? -7.293 -2.702 -8.118 1.00 95.19 94 VAL A C 1
ATOM 761 O O . VAL A 1 94 ? -6.816 -3.807 -8.393 1.00 95.19 94 VAL A O 1
ATOM 764 N N . VAL A 1 95 ? -8.552 -2.380 -8.436 1.00 94.38 95 VAL A N 1
ATOM 765 C CA . VAL A 1 95 ? -9.476 -3.308 -9.109 1.00 94.38 95 VAL A CA 1
ATOM 766 C C . VAL A 1 95 ? -9.023 -3.612 -10.535 1.00 94.38 95 VAL A C 1
ATOM 768 O O . VAL A 1 95 ? -9.035 -4.773 -10.952 1.00 94.38 95 VAL A O 1
ATOM 771 N N . GLU A 1 96 ? -8.601 -2.597 -11.291 1.00 93.75 96 GLU A N 1
ATOM 772 C CA . GLU A 1 96 ? -8.146 -2.766 -12.670 1.00 93.75 96 GLU A CA 1
ATOM 773 C C . GLU A 1 96 ? -6.957 -3.731 -12.761 1.00 93.75 96 GLU A C 1
ATOM 775 O O . GLU A 1 96 ? -6.966 -4.653 -13.583 1.00 93.75 96 GLU A O 1
ATOM 780 N N . TYR A 1 97 ? -5.950 -3.555 -11.904 1.00 91.88 97 TYR A N 1
ATOM 781 C CA . TYR A 1 97 ? -4.753 -4.391 -11.919 1.00 91.88 97 TYR A CA 1
ATOM 782 C C . TYR A 1 97 ? -5.010 -5.818 -11.429 1.00 91.88 97 TYR A C 1
ATOM 784 O O . TYR A 1 97 ? -4.461 -6.765 -12.003 1.00 91.88 97 TYR A O 1
ATOM 792 N N . TYR A 1 98 ? -5.888 -6.013 -10.441 1.00 92.12 98 TYR A N 1
ATOM 793 C CA . TYR A 1 98 ? -6.331 -7.360 -10.085 1.00 92.12 98 TYR A CA 1
ATOM 794 C C . TYR A 1 98 ? -7.053 -8.034 -11.260 1.00 92.12 98 T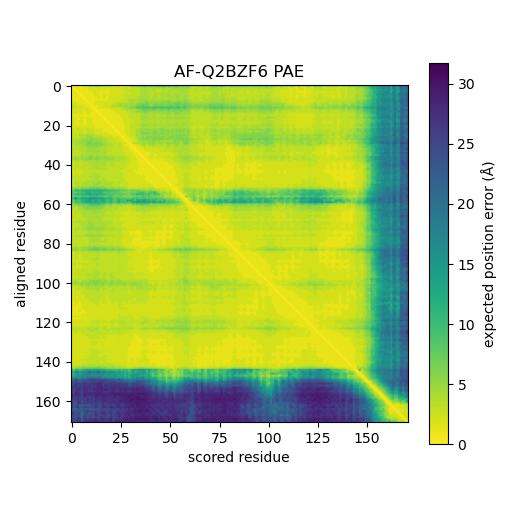YR A C 1
ATOM 796 O O . TYR A 1 98 ? -6.709 -9.157 -11.623 1.00 92.12 98 TYR A O 1
ATOM 804 N N . ARG A 1 99 ? -7.981 -7.337 -11.931 1.00 90.12 99 ARG A N 1
ATOM 805 C CA . ARG A 1 99 ? -8.725 -7.889 -13.078 1.00 90.12 99 ARG A CA 1
ATOM 806 C C . ARG A 1 99 ? -7.807 -8.331 -14.221 1.00 90.12 99 ARG A C 1
ATOM 808 O O . ARG A 1 99 ? -8.104 -9.323 -14.884 1.00 90.12 99 ARG A O 1
ATOM 815 N N . LYS A 1 100 ? -6.712 -7.601 -14.459 1.00 88.62 100 LYS A N 1
ATOM 816 C CA . LYS A 1 100 ? -5.734 -7.911 -15.515 1.00 88.62 100 LYS A CA 1
ATOM 817 C C . LYS A 1 100 ? -4.870 -9.136 -15.204 1.00 88.62 100 LYS A C 1
ATOM 819 O O . LYS A 1 100 ? -4.514 -9.850 -16.132 1.00 88.62 100 LYS A O 1
ATOM 824 N N . THR A 1 101 ? -4.550 -9.377 -13.934 1.00 86.62 101 THR A N 1
ATOM 825 C CA . THR A 1 101 ? -3.509 -10.345 -13.532 1.00 86.62 101 THR A CA 1
ATOM 826 C C . THR A 1 101 ? -4.038 -11.564 -12.778 1.00 86.62 101 THR A C 1
ATOM 828 O O . THR A 1 101 ? -3.346 -12.570 -12.683 1.00 86.62 101 THR A O 1
ATOM 831 N N . ASN A 1 102 ? -5.234 -11.470 -12.186 1.00 86.88 102 ASN A N 1
ATOM 832 C CA . ASN A 1 102 ? -5.778 -12.427 -11.218 1.00 86.88 102 ASN A CA 1
ATOM 833 C C . ASN A 1 102 ? -4.805 -12.770 -10.067 1.00 86.88 102 ASN A C 1
ATOM 835 O O . ASN A 1 102 ? -4.850 -13.856 -9.489 1.00 86.88 102 ASN A O 1
ATOM 839 N N . ASN A 1 103 ? -3.894 -11.852 -9.737 1.00 90.19 103 ASN A N 1
ATOM 840 C CA . ASN A 1 103 ? -2.843 -12.104 -8.766 1.00 90.19 103 ASN A CA 1
ATOM 841 C C . ASN A 1 103 ? -3.372 -11.995 -7.323 1.00 90.19 103 ASN A C 1
ATOM 843 O O . ASN A 1 103 ? -4.035 -11.020 -6.963 1.00 90.19 103 ASN A O 1
ATOM 847 N N . SER A 1 104 ? -3.044 -12.975 -6.477 1.00 88.50 104 SER A N 1
ATOM 848 C CA . SER A 1 104 ? -3.524 -13.044 -5.091 1.00 88.50 104 SER A CA 1
ATOM 849 C C . SER A 1 104 ? -3.021 -11.896 -4.209 1.00 88.50 104 SER A C 1
ATOM 851 O O . SER A 1 104 ? -3.754 -11.451 -3.326 1.00 88.50 104 SER A O 1
ATOM 853 N N . THR A 1 105 ? -1.823 -11.360 -4.456 1.00 91.44 105 THR A N 1
ATOM 854 C CA . THR A 1 105 ? -1.322 -10.158 -3.772 1.00 91.44 105 THR A CA 1
ATOM 855 C C . THR A 1 105 ? -2.175 -8.941 -4.124 1.00 91.44 105 THR A C 1
ATOM 857 O O . THR A 1 105 ? -2.520 -8.154 -3.246 1.00 91.44 105 THR A O 1
ATOM 860 N N . LEU A 1 106 ? -2.581 -8.800 -5.388 1.00 93.44 106 LEU A N 1
ATOM 861 C CA . LEU A 1 106 ? -3.430 -7.681 -5.812 1.00 93.44 106 LEU A CA 1
ATOM 862 C C . LEU A 1 106 ? -4.870 -7.827 -5.308 1.00 93.44 106 LEU A C 1
ATOM 864 O O . LEU A 1 106 ? -5.491 -6.829 -4.950 1.00 93.44 106 LEU A O 1
ATOM 868 N N . LEU A 1 107 ? -5.367 -9.061 -5.163 1.00 93.69 107 LEU A N 1
ATOM 869 C CA . LEU A 1 107 ? -6.616 -9.325 -4.443 1.00 93.69 107 LEU A CA 1
ATOM 870 C C . LEU A 1 107 ? -6.534 -8.858 -2.981 1.00 93.69 107 LEU A C 1
ATOM 872 O O . LEU A 1 107 ? -7.475 -8.241 -2.483 1.00 93.69 107 LEU A O 1
ATOM 876 N N . HIS A 1 108 ? -5.404 -9.094 -2.304 1.00 93.12 108 HIS A N 1
ATOM 877 C CA . HIS A 1 108 ? -5.178 -8.554 -0.958 1.00 93.12 108 HIS A CA 1
ATOM 878 C C . HIS A 1 108 ? -5.140 -7.023 -0.947 1.00 93.12 108 HIS A C 1
ATOM 880 O O . HIS A 1 108 ? -5.552 -6.421 0.038 1.00 93.12 108 HIS A O 1
ATOM 886 N N . GLY A 1 109 ? -4.716 -6.381 -2.039 1.00 94.81 109 GLY A N 1
ATOM 887 C CA . GLY A 1 109 ? -4.857 -4.936 -2.223 1.00 94.81 109 GLY A CA 1
ATOM 888 C C . GLY A 1 109 ? -6.317 -4.474 -2.160 1.00 94.81 109 GLY A C 1
ATOM 889 O O . GLY A 1 109 ? -6.614 -3.500 -1.471 1.00 94.81 109 GLY A O 1
ATOM 890 N N . ILE A 1 110 ? -7.241 -5.200 -2.804 1.00 95.69 110 ILE A N 1
ATOM 891 C CA . ILE A 1 110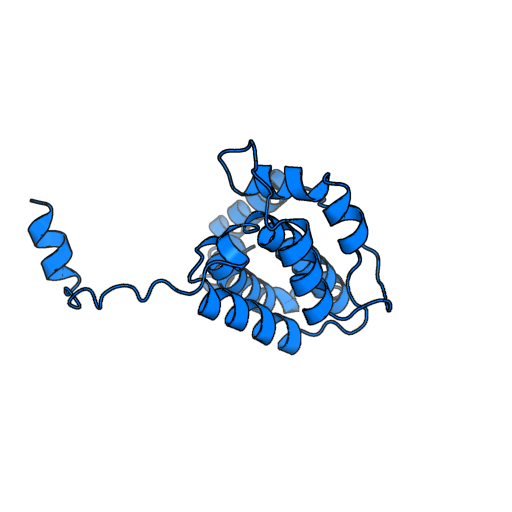 ? -8.686 -4.896 -2.767 1.00 95.69 110 ILE A CA 1
ATOM 892 C C . ILE A 1 110 ? -9.236 -5.057 -1.349 1.00 95.69 110 ILE A C 1
ATOM 894 O O . ILE A 1 110 ? -9.911 -4.165 -0.836 1.00 95.69 110 ILE A O 1
ATOM 898 N N . THR A 1 111 ? -8.954 -6.186 -0.696 1.00 95.88 111 THR A N 1
ATOM 899 C CA . THR A 1 111 ? -9.477 -6.448 0.654 1.00 95.88 111 THR A CA 1
ATOM 900 C C . THR A 1 111 ? -8.853 -5.522 1.697 1.00 95.88 111 THR A C 1
ATOM 902 O O . THR A 1 111 ? -9.539 -5.099 2.629 1.00 95.88 111 THR A O 1
ATOM 905 N N . ALA A 1 112 ? -7.587 -5.133 1.520 1.00 95.94 112 ALA A N 1
ATOM 906 C CA . ALA A 1 112 ? -6.948 -4.100 2.321 1.00 95.94 112 ALA A CA 1
ATOM 907 C C . ALA A 1 112 ? -7.608 -2.736 2.095 1.00 95.94 112 ALA A C 1
ATOM 909 O O . ALA A 1 112 ? -7.923 -2.073 3.074 1.00 95.94 112 ALA A O 1
ATOM 910 N N . LEU A 1 113 ? -7.883 -2.327 0.853 1.00 97.44 113 LEU A N 1
ATOM 911 C CA . LEU A 1 113 ? -8.573 -1.062 0.588 1.00 97.44 113 LEU A CA 1
ATOM 912 C C . LEU A 1 113 ? -9.962 -1.027 1.237 1.00 97.44 113 LEU A C 1
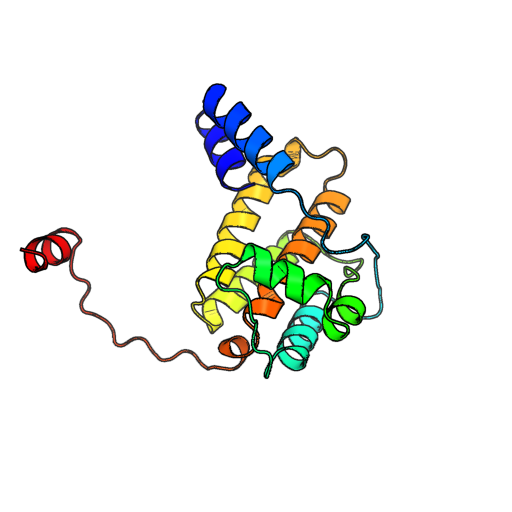ATOM 914 O O . LEU A 1 113 ? -10.325 -0.033 1.857 1.00 97.44 113 LEU A O 1
ATOM 918 N N . HIS A 1 114 ? -10.720 -2.122 1.155 1.00 96.62 114 HIS A N 1
ATOM 919 C CA . HIS A 1 114 ? -12.014 -2.219 1.828 1.00 96.62 114 HIS A CA 1
ATOM 920 C C . HIS A 1 114 ? -11.881 -2.039 3.348 1.00 96.62 114 HIS A C 1
ATOM 922 O O . HIS A 1 114 ? -12.569 -1.207 3.930 1.00 96.62 114 HIS A O 1
ATOM 928 N N . ALA A 1 115 ? -10.939 -2.747 3.978 1.00 96.75 115 ALA A N 1
ATOM 929 C CA . ALA A 1 115 ? -10.665 -2.598 5.405 1.00 96.75 115 ALA A CA 1
ATOM 930 C C . ALA A 1 115 ? -10.176 -1.187 5.776 1.00 96.75 115 ALA A C 1
ATOM 932 O O . ALA A 1 115 ? -10.524 -0.679 6.834 1.00 96.75 115 ALA A O 1
ATOM 933 N N . PHE A 1 116 ? -9.376 -0.545 4.920 1.00 97.25 116 PHE A N 1
ATOM 934 C CA . PHE A 1 116 ? -8.954 0.843 5.106 1.00 97.25 116 PHE A CA 1
ATOM 935 C C . PHE A 1 116 ? -10.162 1.782 5.142 1.00 97.25 116 PHE A C 1
ATOM 937 O O . PHE A 1 116 ? -10.268 2.595 6.056 1.00 97.25 116 PHE A O 1
ATOM 944 N N . ILE A 1 117 ? -11.094 1.623 4.197 1.00 96.44 117 ILE A N 1
ATOM 945 C CA . ILE A 1 117 ? -12.304 2.447 4.108 1.00 96.44 117 ILE A CA 1
ATOM 946 C C . ILE A 1 117 ? -13.168 2.306 5.365 1.00 96.44 117 ILE A C 1
ATOM 948 O O . ILE A 1 117 ? -13.638 3.299 5.908 1.00 96.44 117 ILE A O 1
ATOM 952 N N . GLU A 1 118 ? -13.342 1.089 5.876 1.00 95.38 118 GLU A N 1
ATOM 953 C CA . GLU A 1 118 ? -14.099 0.845 7.112 1.00 95.38 118 GLU A CA 1
ATOM 954 C C . GLU A 1 118 ? -13.447 1.485 8.349 1.00 95.38 118 GLU A C 1
ATOM 956 O O . GLU A 1 118 ? -14.138 1.892 9.288 1.00 95.38 118 GLU A O 1
ATOM 961 N N . LEU A 1 119 ? -12.118 1.611 8.332 1.00 96.06 119 LEU A N 1
ATOM 962 C CA . LEU A 1 119 ? -11.333 2.208 9.406 1.00 96.06 119 LEU A CA 1
ATOM 963 C C . LEU A 1 119 ? -11.158 3.730 9.277 1.00 96.06 119 LEU A C 1
ATOM 965 O O . LEU A 1 119 ? -10.652 4.339 10.219 1.00 96.06 119 LEU A O 1
ATOM 969 N N . LEU A 1 120 ? -11.588 4.355 8.171 1.00 95.19 120 LEU A N 1
ATOM 970 C CA . LEU A 1 120 ? -11.343 5.778 7.873 1.00 95.19 120 LEU A CA 1
ATOM 971 C C . LEU A 1 120 ? -11.733 6.724 9.009 1.00 95.19 120 LEU A C 1
ATOM 973 O O . LEU A 1 120 ? -11.012 7.673 9.307 1.00 95.19 120 LEU A O 1
ATOM 977 N N . GLN A 1 121 ? -12.861 6.446 9.661 1.00 95.00 121 GLN A N 1
ATOM 978 C CA . GLN A 1 121 ? -13.392 7.252 10.763 1.00 95.00 121 GLN A CA 1
ATOM 979 C C . GLN A 1 121 ? -12.484 7.297 12.004 1.00 95.00 121 GLN A C 1
ATOM 981 O O . GLN A 1 121 ? -12.647 8.177 12.842 1.00 95.00 121 GLN A O 1
ATOM 986 N N . TYR A 1 122 ? -11.543 6.357 12.135 1.00 95.19 122 TYR A N 1
ATOM 987 C CA . TYR A 1 122 ? -10.617 6.288 13.265 1.00 95.19 122 TYR A CA 1
ATOM 988 C C . TYR A 1 122 ? -9.275 6.979 12.984 1.00 95.19 122 TYR A C 1
ATOM 990 O O . TYR A 1 122 ? -8.463 7.108 13.900 1.00 95.19 122 TYR A O 1
ATOM 998 N N . PHE A 1 123 ? -9.013 7.413 11.745 1.00 95.19 123 PHE A N 1
ATOM 999 C CA . PHE A 1 123 ? -7.785 8.134 11.416 1.00 95.19 123 PHE A CA 1
ATOM 1000 C C . PHE A 1 123 ? -7.949 9.639 11.678 1.00 95.19 123 PHE A C 1
ATOM 1002 O O . PHE A 1 123 ? -8.897 10.233 11.166 1.00 95.19 123 PHE A O 1
ATOM 1009 N N . PRO A 1 124 ? -7.015 10.279 12.411 1.00 95.69 124 PRO A N 1
ATOM 1010 C CA . PRO A 1 124 ? -7.058 11.724 12.656 1.00 95.69 124 PRO A CA 1
ATOM 1011 C C . PRO A 1 124 ? -6.976 12.560 11.374 1.00 95.69 124 PRO A C 1
ATOM 1013 O O . PRO A 1 124 ? -7.626 13.594 11.265 1.00 95.69 124 PRO A O 1
ATOM 1016 N N . ASP A 1 125 ? -6.182 12.096 10.407 1.00 97.06 125 ASP A N 1
ATOM 1017 C CA . ASP A 1 125 ? -6.046 12.688 9.079 1.00 97.06 125 ASP A CA 1
ATOM 1018 C C . ASP A 1 125 ? -6.232 11.591 8.027 1.00 97.06 125 ASP A C 1
ATOM 1020 O O . ASP A 1 125 ? -5.373 10.725 7.828 1.00 97.06 125 ASP A O 1
ATOM 1024 N N . GLN A 1 126 ? -7.386 11.626 7.366 1.00 96.75 126 GLN A N 1
ATOM 1025 C CA . GLN A 1 126 ? -7.772 10.641 6.360 1.00 96.75 126 GLN A CA 1
ATOM 1026 C C . GLN A 1 126 ? -6.929 10.738 5.087 1.00 96.75 126 GLN A C 1
ATOM 1028 O O . GLN A 1 126 ? -6.648 9.707 4.472 1.00 96.75 126 GLN A O 1
ATOM 1033 N N . GLN A 1 127 ? -6.489 11.941 4.707 1.00 96.75 127 GLN A N 1
ATOM 1034 C CA . GLN A 1 127 ? -5.675 12.129 3.510 1.00 96.75 127 GLN A CA 1
ATOM 1035 C C . GLN A 1 127 ? -4.271 11.575 3.737 1.00 96.75 127 GLN A C 1
ATOM 1037 O O . GLN A 1 127 ? -3.773 10.798 2.922 1.00 96.75 127 GLN A O 1
ATOM 1042 N N . THR A 1 128 ? -3.662 11.885 4.880 1.00 97.19 128 THR A N 1
ATOM 1043 C CA . THR A 1 128 ? -2.370 11.299 5.260 1.00 97.19 128 THR A CA 1
ATOM 1044 C C . THR A 1 128 ? -2.472 9.774 5.388 1.00 97.19 128 THR A C 1
ATOM 1046 O O . THR A 1 128 ? -1.595 9.047 4.918 1.00 97.19 128 THR A O 1
ATOM 1049 N N . ALA A 1 129 ? -3.564 9.248 5.955 1.00 97.12 129 ALA A N 1
ATOM 1050 C CA . ALA A 1 129 ? -3.792 7.804 6.037 1.00 97.12 129 ALA A CA 1
ATOM 1051 C C . ALA A 1 129 ? -3.905 7.148 4.646 1.00 97.12 129 ALA A C 1
ATOM 1053 O O . ALA A 1 129 ? -3.339 6.074 4.427 1.00 97.12 129 ALA A O 1
ATOM 1054 N N . LEU A 1 130 ? -4.574 7.805 3.692 1.00 98.19 130 LEU A N 1
ATOM 1055 C CA . LEU A 1 130 ? -4.665 7.347 2.304 1.00 98.19 130 LEU A CA 1
ATOM 1056 C C . LEU A 1 130 ? -3.293 7.329 1.625 1.00 98.19 130 LEU A C 1
ATOM 1058 O O . LEU A 1 130 ? -2.976 6.381 0.908 1.00 98.19 130 LEU A O 1
ATOM 1062 N N . GLN A 1 131 ? -2.460 8.339 1.868 1.00 98.19 131 GLN A N 1
ATOM 1063 C CA . GLN A 1 131 ? -1.108 8.402 1.317 1.00 98.19 131 GLN A CA 1
ATOM 1064 C C . GLN A 1 131 ? -0.232 7.255 1.848 1.00 98.19 131 GLN A C 1
ATOM 1066 O O . GLN A 1 131 ? 0.446 6.583 1.067 1.00 98.19 131 GLN A O 1
ATOM 1071 N N . TRP A 1 132 ? -0.309 6.949 3.147 1.00 97.31 132 TRP A N 1
ATOM 1072 C CA . TRP A 1 132 ? 0.358 5.777 3.729 1.00 97.31 132 TRP A CA 1
ATOM 1073 C C . TRP A 1 132 ? -0.175 4.451 3.182 1.00 97.31 132 TRP A C 1
ATOM 1075 O O . TRP A 1 132 ? 0.609 3.540 2.892 1.00 97.31 132 TRP A O 1
ATOM 1085 N N . PHE A 1 133 ? -1.496 4.333 3.013 1.00 97.44 133 PHE A N 1
ATOM 1086 C CA . PHE A 1 133 ? -2.107 3.165 2.382 1.00 97.44 133 PHE A CA 1
ATOM 1087 C C . PHE A 1 133 ? -1.569 2.980 0.962 1.00 97.44 133 PHE A C 1
ATOM 1089 O O . PHE A 1 133 ? -1.136 1.886 0.604 1.00 97.44 133 PHE A O 1
ATOM 1096 N N . TRP A 1 134 ? -1.551 4.053 0.171 1.00 98.25 134 TRP A N 1
ATOM 1097 C CA . TRP A 1 134 ? -1.079 4.022 -1.205 1.00 98.25 134 TRP A CA 1
ATOM 1098 C C . TRP A 1 134 ? 0.393 3.621 -1.295 1.00 98.25 134 TRP A C 1
ATOM 1100 O O . TRP A 1 134 ? 0.714 2.714 -2.056 1.00 98.25 134 TRP A O 1
ATOM 1110 N N . GLN A 1 135 ? 1.271 4.203 -0.473 1.00 97.81 135 GLN A N 1
ATOM 1111 C CA . GLN A 1 135 ? 2.682 3.803 -0.419 1.00 97.81 135 GLN A CA 1
ATOM 1112 C C . GLN A 1 135 ? 2.846 2.322 -0.031 1.00 97.81 135 GLN A C 1
ATOM 1114 O O . GLN A 1 135 ? 3.697 1.612 -0.564 1.00 97.81 135 GLN A O 1
ATOM 1119 N N . SER A 1 136 ? 2.005 1.819 0.873 1.00 95.94 136 SER A N 1
ATOM 1120 C CA . SER A 1 136 ? 2.013 0.398 1.235 1.00 95.94 136 SER A CA 1
ATOM 1121 C C . SER A 1 136 ? 1.560 -0.494 0.085 1.00 95.94 136 SER A C 1
ATOM 1123 O O . SER A 1 136 ? 2.160 -1.539 -0.181 1.00 95.94 136 SER A O 1
ATOM 1125 N N . TYR A 1 137 ? 0.526 -0.064 -0.635 1.00 97.25 137 TYR A N 1
ATOM 1126 C CA . TYR A 1 137 ? 0.030 -0.755 -1.813 1.00 97.25 137 TYR A CA 1
ATOM 1127 C C . TYR A 1 137 ? 1.067 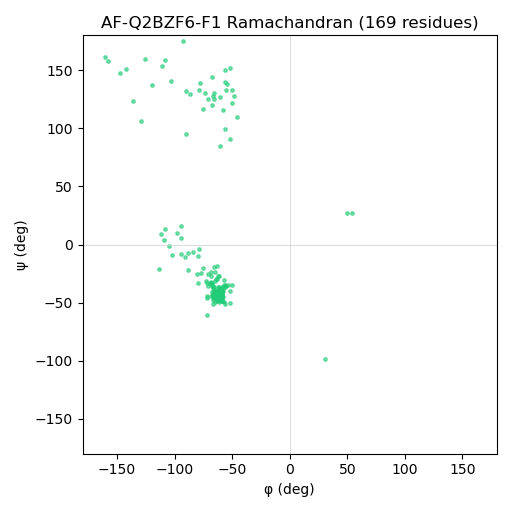-0.776 -2.940 1.00 97.25 137 TYR A C 1
ATOM 1129 O O . TYR A 1 137 ? 1.284 -1.835 -3.521 1.00 97.25 137 TYR A O 1
ATOM 1137 N N . THR A 1 138 ? 1.746 0.335 -3.237 1.00 97.69 138 THR A N 1
ATOM 1138 C CA . THR A 1 138 ? 2.744 0.395 -4.317 1.00 97.69 138 THR A CA 1
ATOM 1139 C C . THR A 1 138 ? 3.973 -0.467 -4.025 1.00 97.69 138 THR A C 1
ATOM 1141 O O . THR A 1 138 ? 4.480 -1.121 -4.941 1.00 97.69 138 THR A O 1
ATOM 1144 N N . ALA A 1 139 ? 4.409 -0.559 -2.764 1.00 96.62 139 ALA A N 1
ATOM 1145 C CA . ALA A 1 139 ? 5.456 -1.499 -2.364 1.00 96.62 139 ALA A CA 1
ATOM 1146 C C . ALA A 1 139 ? 5.021 -2.957 -2.586 1.00 96.62 139 ALA A C 1
ATOM 1148 O O . ALA A 1 139 ? 5.744 -3.742 -3.200 1.00 96.62 139 ALA A O 1
ATOM 1149 N N . ALA A 1 140 ? 3.810 -3.320 -2.150 1.00 95.44 140 ALA A N 1
ATOM 1150 C CA . ALA A 1 140 ? 3.254 -4.653 -2.383 1.00 95.44 140 ALA A CA 1
ATOM 1151 C C . ALA A 1 140 ? 3.076 -4.952 -3.879 1.00 95.44 140 ALA A C 1
ATOM 1153 O O . ALA A 1 140 ? 3.406 -6.044 -4.339 1.00 95.44 140 ALA A O 1
ATOM 1154 N N . PHE A 1 141 ? 2.616 -3.973 -4.651 1.00 95.88 141 PHE A N 1
ATOM 1155 C CA . PHE A 1 141 ? 2.437 -4.057 -6.093 1.00 95.88 141 PHE A CA 1
ATOM 1156 C C . PHE A 1 141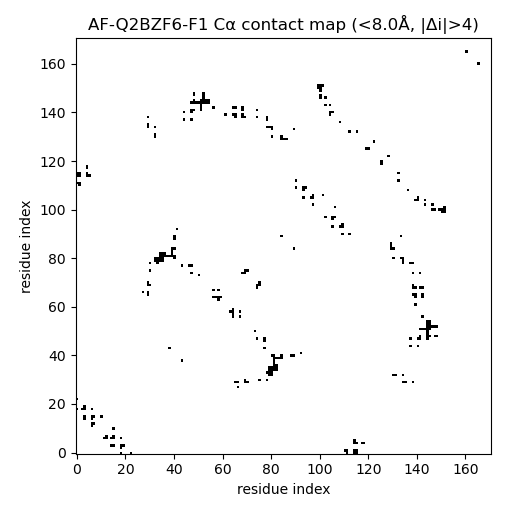 ? 3.756 -4.354 -6.818 1.00 95.88 141 PHE A C 1
ATOM 1158 O O . PHE A 1 141 ? 3.802 -5.233 -7.676 1.00 95.88 141 PHE A O 1
ATOM 1165 N N . ALA A 1 142 ? 4.851 -3.693 -6.436 1.00 95.69 142 ALA A N 1
ATOM 1166 C CA . ALA A 1 142 ? 6.168 -3.934 -7.022 1.00 95.69 142 ALA A CA 1
ATOM 1167 C C . ALA A 1 142 ? 6.673 -5.372 -6.798 1.00 95.69 142 ALA A C 1
ATOM 1169 O O . ALA A 1 142 ? 7.385 -5.900 -7.651 1.00 95.69 142 ALA A O 1
ATOM 1170 N N . THR A 1 143 ? 6.242 -6.055 -5.727 1.00 93.69 143 THR A N 1
ATOM 1171 C CA . THR A 1 143 ? 6.579 -7.480 -5.521 1.00 93.69 143 THR A CA 1
ATOM 1172 C C . THR A 1 143 ? 5.968 -8.414 -6.572 1.00 93.69 143 THR A C 1
ATOM 1174 O O . THR A 1 143 ? 6.419 -9.547 -6.742 1.00 93.69 143 THR A O 1
ATOM 1177 N N . VAL A 1 144 ? 4.928 -7.956 -7.279 1.00 90.12 144 VAL A N 1
ATOM 1178 C CA . VAL A 1 144 ? 4.246 -8.724 -8.327 1.00 90.12 144 VAL A CA 1
ATOM 1179 C C . VAL A 1 144 ? 5.025 -8.660 -9.645 1.00 90.12 144 VAL A C 1
ATOM 1181 O O . VAL A 1 144 ? 4.933 -9.605 -10.425 1.00 90.12 144 VAL A O 1
ATOM 1184 N N . GLY A 1 145 ? 5.825 -7.602 -9.854 1.00 78.50 145 GLY A N 1
ATOM 1185 C CA . GLY A 1 145 ? 6.860 -7.443 -10.885 1.00 78.50 145 GLY A CA 1
ATOM 1186 C C . GLY A 1 145 ? 6.602 -8.184 -12.199 1.00 78.50 145 GLY A C 1
ATOM 1187 O O . GLY A 1 145 ? 5.827 -7.735 -13.044 1.00 78.50 145 GLY A O 1
ATOM 1188 N N . LYS A 1 146 ? 7.223 -9.358 -12.345 1.00 74.81 146 LYS A N 1
ATOM 1189 C CA . LYS A 1 146 ? 7.134 -10.239 -13.523 1.00 74.81 146 LYS A CA 1
ATOM 1190 C C . LYS A 1 146 ? 5.703 -10.610 -13.944 1.00 74.81 146 LYS A C 1
ATOM 1192 O O . LYS A 1 146 ? 5.420 -10.719 -15.134 1.00 74.81 146 LYS A O 1
ATOM 1197 N N . ASN A 1 147 ? 4.785 -10.769 -12.994 1.00 73.50 147 ASN A N 1
ATOM 1198 C CA . ASN A 1 147 ? 3.402 -11.175 -13.264 1.00 73.50 147 ASN A CA 1
ATOM 1199 C C . ASN A 1 147 ? 2.521 -10.012 -13.751 1.00 73.50 147 ASN A C 1
ATOM 1201 O O . ASN A 1 147 ? 1.395 -10.240 -14.177 1.00 73.50 147 ASN A O 1
ATOM 1205 N N . LEU A 1 148 ? 3.005 -8.763 -13.695 1.00 76.94 148 LEU A N 1
ATOM 1206 C CA . LEU A 1 148 ? 2.251 -7.592 -14.161 1.00 76.94 148 LEU A CA 1
ATOM 1207 C C . LEU A 1 148 ? 2.203 -7.487 -15.692 1.00 76.94 148 LEU A C 1
ATOM 1209 O O . LEU A 1 148 ? 1.337 -6.797 -16.224 1.00 76.94 148 LEU A O 1
ATOM 1213 N N . GLN A 1 149 ? 3.132 -8.150 -16.387 1.00 67.88 149 GLN A N 1
ATOM 1214 C CA . GLN A 1 149 ? 3.214 -8.163 -17.850 1.00 67.88 149 GLN A CA 1
ATOM 1215 C C . GLN A 1 149 ? 2.668 -9.445 -18.479 1.00 67.88 149 GLN A C 1
ATOM 1217 O O . GLN A 1 149 ? 2.530 -9.501 -19.698 1.00 67.88 149 GLN A O 1
ATOM 1222 N N . GLN A 1 150 ? 2.354 -10.465 -17.678 1.00 60.53 150 GLN A N 1
ATOM 1223 C CA . GLN A 1 150 ? 1.748 -11.685 -18.192 1.00 60.53 150 GLN A CA 1
ATOM 1224 C C . GLN A 1 150 ? 0.276 -11.395 -18.508 1.00 60.53 150 GLN A C 1
ATOM 1226 O O . GLN A 1 150 ? -0.480 -11.040 -17.597 1.00 60.53 150 GLN A O 1
ATOM 1231 N N . PRO A 1 151 ? -0.145 -11.486 -19.785 1.00 53.12 151 PRO A 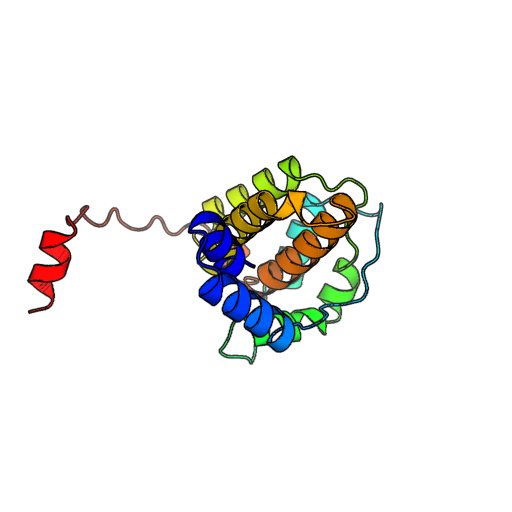N 1
ATOM 1232 C CA . PRO A 1 151 ? -1.555 -11.444 -20.121 1.00 53.12 151 PRO A CA 1
ATOM 1233 C C . PRO A 1 151 ? -2.269 -12.542 -19.346 1.00 53.12 151 PRO A C 1
ATOM 1235 O O . PRO A 1 151 ? -1.690 -13.588 -19.063 1.00 53.12 151 PRO A O 1
ATOM 1238 N N . ARG A 1 152 ? -3.537 -12.299 -19.029 1.00 60.34 152 ARG A N 1
ATOM 1239 C CA . ARG A 1 152 ? -4.436 -13.312 -18.489 1.00 60.34 152 ARG A CA 1
ATOM 1240 C C . ARG A 1 152 ? -4.294 -14.593 -19.318 1.00 60.34 152 ARG A C 1
ATOM 1242 O O . ARG A 1 152 ? -4.779 -14.629 -20.448 1.00 60.34 152 ARG A O 1
ATOM 1249 N N . ASP A 1 153 ? -3.701 -15.640 -18.749 1.00 48.50 153 ASP A N 1
ATOM 1250 C CA . ASP A 1 153 ? -4.044 -16.984 -19.186 1.00 48.50 153 ASP A CA 1
ATOM 1251 C C . ASP A 1 153 ? -5.546 -17.078 -18.949 1.00 48.50 153 ASP A C 1
ATOM 1253 O O . ASP A 1 153 ? -6.026 -16.889 -17.824 1.00 48.50 153 ASP A O 1
ATOM 1257 N N . VAL A 1 154 ? -6.315 -17.235 -20.028 1.00 48.75 154 VAL A N 1
ATOM 1258 C CA . VAL A 1 154 ? -7.723 -17.595 -19.919 1.00 48.75 154 VAL A CA 1
ATOM 1259 C C . VAL A 1 154 ? -7.708 -18.883 -19.119 1.00 48.75 154 VAL A C 1
ATOM 1261 O O . VAL A 1 154 ? -7.367 -19.933 -19.658 1.00 48.75 154 VAL A O 1
ATOM 1264 N N . LEU A 1 155 ? -7.985 -18.788 -17.813 1.00 47.94 155 LEU A N 1
ATOM 1265 C CA . LEU A 1 155 ? -8.210 -19.968 -17.002 1.00 47.94 155 LEU A CA 1
ATOM 1266 C C . LEU A 1 155 ? -9.231 -20.772 -17.803 1.00 47.94 155 LEU A C 1
ATOM 1268 O O . LEU A 1 155 ? -10.283 -20.202 -18.127 1.00 47.94 155 LEU A O 1
ATOM 1272 N N . PRO A 1 156 ? -8.930 -22.027 -18.193 1.00 45.69 156 PRO A N 1
ATOM 1273 C CA . PRO A 1 156 ? -9.960 -22.863 -18.773 1.00 45.69 156 PRO A CA 1
ATOM 1274 C C . PRO A 1 156 ? -11.133 -22.768 -17.813 1.00 45.69 156 PRO A C 1
ATOM 1276 O O . PRO A 1 156 ? -10.921 -22.798 -16.594 1.00 45.69 156 PRO A O 1
ATOM 1279 N N . THR A 1 157 ? -12.332 -22.543 -18.349 1.00 48.31 157 THR A N 1
ATOM 1280 C CA . THR A 1 157 ? -13.580 -22.611 -17.597 1.00 48.31 157 THR A CA 1
ATOM 1281 C C . THR A 1 157 ? -13.571 -23.959 -16.903 1.00 48.31 157 THR A C 1
ATOM 1283 O O . THR A 1 157 ? -13.947 -24.979 -17.475 1.00 48.31 157 THR A O 1
ATOM 1286 N N . SER A 1 158 ? -13.038 -23.989 -15.682 1.00 53.69 158 SER A N 1
ATOM 1287 C CA . SER A 1 158 ? -13.122 -25.161 -14.845 1.00 53.69 158 SER A CA 1
ATOM 1288 C C . SER A 1 158 ? -14.617 -25.344 -14.682 1.00 53.69 158 SER A C 1
ATOM 1290 O O . SER A 1 158 ? -15.292 -24.351 -14.376 1.00 53.69 158 SER A O 1
ATOM 1292 N N . PRO A 1 159 ? -15.163 -26.538 -14.972 1.00 53.44 159 PRO A N 1
ATOM 1293 C CA . PRO A 1 159 ? -16.571 -26.773 -14.716 1.00 53.44 159 PRO A CA 1
ATOM 1294 C C . PRO A 1 159 ? -16.816 -26.293 -13.291 1.00 53.44 159 PRO A C 1
ATOM 1296 O O . PRO A 1 159 ? -16.014 -26.603 -12.406 1.00 53.44 159 PRO A O 1
ATOM 1299 N N . HIS A 1 160 ? -17.821 -25.433 -13.108 1.00 57.22 160 HIS A N 1
ATOM 1300 C CA . HIS A 1 160 ? -18.212 -24.945 -11.793 1.00 57.22 160 HIS A CA 1
ATOM 1301 C C . HIS A 1 160 ? -18.630 -26.166 -10.975 1.00 57.22 160 HIS A C 1
ATOM 1303 O O . HIS A 1 160 ? -19.802 -26.524 -10.942 1.00 57.22 160 HIS A O 1
ATOM 1309 N N . LEU A 1 161 ? -17.657 -26.842 -10.367 1.00 59.88 161 LEU A N 1
ATOM 1310 C CA . LEU A 1 161 ? -17.912 -27.869 -9.388 1.00 59.88 161 LEU A CA 1
ATOM 1311 C C . LEU A 1 161 ? -18.509 -27.122 -8.210 1.00 59.88 161 LEU A C 1
ATOM 1313 O O . LEU A 1 161 ? -17.903 -26.203 -7.648 1.00 59.88 161 LEU A O 1
ATOM 1317 N N . SER A 1 162 ? -19.728 -27.492 -7.866 1.00 67.62 162 SER A N 1
ATOM 1318 C CA . SER A 1 162 ? -20.321 -27.107 -6.604 1.00 67.62 162 SER A CA 1
ATOM 1319 C C . SER A 1 162 ? -19.362 -27.474 -5.466 1.00 67.62 162 SER A C 1
ATOM 1321 O O . SER A 1 162 ? -18.561 -28.414 -5.546 1.00 67.62 162 SER A O 1
ATOM 1323 N N . TRP A 1 163 ? -19.442 -26.725 -4.368 1.00 53.31 163 TRP A N 1
ATOM 1324 C CA . TRP A 1 163 ? -18.636 -26.981 -3.171 1.00 53.31 163 TRP A CA 1
ATOM 1325 C C . TRP A 1 163 ? -18.713 -28.450 -2.712 1.00 53.31 163 TRP A C 1
ATOM 1327 O O . TRP A 1 163 ? -17.718 -29.028 -2.275 1.00 53.31 163 TRP A O 1
ATOM 1337 N N . LEU A 1 164 ? -19.880 -29.073 -2.889 1.00 60.06 164 LEU A N 1
ATOM 1338 C CA . LEU A 1 164 ? -20.137 -30.478 -2.579 1.00 60.06 164 LEU A CA 1
ATOM 1339 C C . LEU A 1 164 ? -19.337 -31.439 -3.470 1.00 60.06 164 LEU A C 1
ATOM 1341 O O . LEU A 1 164 ? -18.755 -32.403 -2.973 1.00 60.06 164 LEU A O 1
ATOM 1345 N N . GLU A 1 165 ? -19.243 -31.168 -4.770 1.00 72.69 165 GLU A N 1
ATOM 1346 C CA . GLU A 1 165 ? -18.473 -31.998 -5.704 1.00 72.69 165 GLU A CA 1
ATOM 1347 C C . GLU A 1 165 ? -16.964 -31.921 -5.443 1.00 72.69 165 GLU A C 1
ATOM 1349 O O . GLU A 1 165 ? -16.262 -32.921 -5.594 1.00 72.69 165 GLU A O 1
ATOM 1354 N N . THR A 1 166 ? -16.466 -30.768 -4.989 1.00 70.06 166 THR A N 1
ATOM 1355 C CA . THR A 1 166 ? -15.050 -30.597 -4.624 1.00 70.06 166 THR A CA 1
ATOM 1356 C C . THR A 1 166 ? -14.679 -31.437 -3.398 1.00 70.06 166 THR A C 1
ATOM 1358 O O . THR A 1 166 ? -13.659 -32.121 -3.404 1.00 70.06 166 THR A O 1
ATOM 1361 N N . ILE A 1 167 ? -15.528 -31.445 -2.365 1.00 70.62 167 ILE A N 1
ATOM 1362 C CA . ILE A 1 167 ? -15.289 -32.216 -1.132 1.00 70.62 167 ILE A CA 1
ATOM 1363 C C . ILE A 1 167 ? -15.358 -33.725 -1.397 1.00 70.62 167 ILE A C 1
ATOM 1365 O O . ILE A 1 167 ? -14.603 -34.498 -0.811 1.00 70.62 167 ILE A O 1
ATOM 1369 N N . THR A 1 168 ? -16.239 -34.155 -2.300 1.00 69.06 168 THR A N 1
ATOM 1370 C CA . THR A 1 168 ? -16.464 -35.584 -2.571 1.00 69.06 168 THR A CA 1
ATOM 1371 C C . THR A 1 168 ? -15.286 -36.238 -3.301 1.00 69.06 168 THR A C 1
ATOM 1373 O O . THR A 1 168 ? -15.064 -37.432 -3.150 1.00 69.06 168 THR A O 1
ATOM 1376 N N . ARG A 1 169 ? -14.488 -35.459 -4.044 1.00 67.12 169 ARG A N 1
ATOM 1377 C CA . ARG A 1 169 ? -13.298 -35.935 -4.774 1.00 67.12 169 ARG A CA 1
ATOM 1378 C C . ARG A 1 169 ? -12.020 -36.026 -3.931 1.00 67.12 169 ARG A C 1
ATOM 1380 O O . ARG A 1 169 ? -11.005 -36.482 -4.441 1.00 67.12 169 ARG A O 1
ATOM 1387 N N . LEU A 1 170 ? -12.051 -35.559 -2.682 1.00 58.91 170 LEU A N 1
ATOM 1388 C CA . LEU A 1 170 ? -10.913 -35.596 -1.752 1.00 58.91 170 LEU A CA 1
ATOM 1389 C C . LEU A 1 170 ? -10.970 -36.791 -0.778 1.00 58.91 170 LEU A C 1
ATOM 1391 O O . LEU A 1 170 ? -10.201 -36.828 0.183 1.00 58.91 170 LEU A O 1
ATOM 1395 N N . ARG A 1 171 ? -11.886 -37.739 -1.006 1.00 43.62 171 ARG A N 1
ATOM 1396 C CA . ARG A 1 171 ? -11.941 -39.048 -0.341 1.00 43.62 171 ARG A CA 1
ATOM 1397 C C . ARG A 1 171 ? -11.391 -40.120 -1.265 1.00 43.62 171 ARG A C 1
ATOM 1399 O O . ARG A 1 171 ? -10.745 -41.040 -0.727 1.00 43.62 171 ARG A O 1
#

Nearest PDB structures (foldseek):
  8unh-assembly1_D  TM=6.003E-01  e=1.255E+00  Tequatrovirus T4
  7nao-assembly1_c  TM=1.637E-01  e=2.383E+00  Homo sapiens

pLDDT: mean 88.9, std 13.34, range [43.62, 98.38]

Radius of gyration: 17.83 Å; Cα contacts (8 Å, |Δi|>4): 171; chains: 1; bounding box: 37×55×42 Å

Secondary structure (DSSP, 8-state):
-HHHHHHHHTT-HHHHHHHHHHHHHT----S---EESS--HHHHHHHHHHHTTT---S-SSHHHHHHHHHH-HHHHHH-SEETT--HHHHHHHHHHHHHHH--HHHHHHHHHHHHHHHHGGG-S-HHHHHHHHHHHHHHHHHTTGGGGSS------------HHHHHHTT-

Mean predicted aligned error: 7.16 Å

Foldseek 3Di:
DLQCLVCVVVVPPVSNVVVVVVCVVLDDDLDDEAADQPDALVVLLVQLLVLLQPDDDPDPDLSVQLNVLSPDPSNVVSLHHYPPDDLVVQQVVLVVQCVFQVDPLSVVLNSVSVSLVSCQVVDPDNSVSSSSSSSSSSSSSSSCRNSSPDGDPPPPPPPPQDPVNVVVVVD